Protein AF-A0A8D9AYS3-F1 (afdb_monomer_lite)

Foldseek 3Di:
DDDDDDDDDDDDDDDDDDDDDDDDDDDDDQDPDPLVPDDLVLQQAPVSLRAPPVVCVVCVVVVRGGDDSVLSVQCPPPCVLVPDDGDDDDDPPNCPVVSVVSSQRSCCPVVVDHDDDDDPDD

pLDDT: mean 74.96, std 26.6, range [25.19, 97.06]

Sequence (122 aa):
MEKHSTQSNTTQNVSCLNT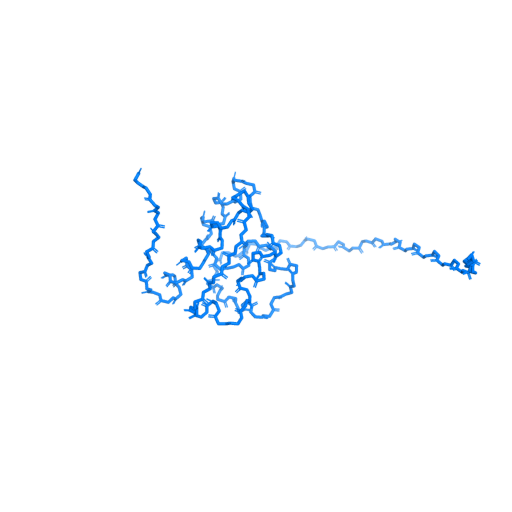QQKLKHSTQSNTTQNISCLNTQQKLSLESWGLPGPVVTAYADKGIHQMFPWQIECLTKEGVLEGKNLVYTAPTSAGKTMVAEILIMKTVLERKKKALFILPFV

Secondary structure (DSSP, 8-state):
----------------------------------GGG--TTGGGBGGGG---HHHHHHHHTTT--B--HHHHHHHHSTTTTTT--------GGG-HHHHHHHHHHHHHHTS--------S--

Organism: NCBI:txid428564

InterPro domains:
  IPR011545 DEAD/DEAH-box helicase domain [PF00270] (79-120)
  IPR027417 P-loop containing nucleoside triphosphate hydrolase [G3DSA:3.40.50.300] (51-122)
  IPR027417 P-loop containing nucleoside triphosphate hydrolase [SSF52540] (35-121)
  IPR050474 Helicase Hel308/SKI2-like [PTHR47961] (4-122)

Structure (mmCIF, N/CA/C/O backbone):
data_AF-A0A8D9AYS3-F1
#
_entry.id   AF-A0A8D9AYS3-F1
#
loop_
_atom_site.group_PDB
_atom_site.id
_atom_site.type_symbol
_atom_site.label_atom_id
_atom_site.label_alt_id
_atom_site.label_comp_id
_atom_site.label_asym_id
_atom_site.label_entity_id
_atom_site.label_seq_id
_atom_site.pdbx_PDB_ins_code
_atom_site.Cartn_x
_atom_site.Cartn_y
_atom_site.Cartn_z
_atom_site.occupancy
_atom_site.B_iso_or_equiv
_atom_site.auth_seq_id
_atom_site.auth_comp_id
_atom_site.auth_asym_id
_atom_site.auth_atom_id
_atom_site.pdbx_PDB_model_num
ATOM 1 N N . MET A 1 1 ? 39.441 31.433 -11.896 1.00 40.59 1 MET A N 1
ATOM 2 C CA . MET A 1 1 ? 40.435 30.340 -11.940 1.00 40.59 1 MET A CA 1
ATOM 3 C C . MET A 1 1 ? 41.017 30.241 -10.534 1.00 40.59 1 MET A C 1
ATOM 5 O O . MET A 1 1 ? 41.922 30.991 -10.220 1.00 40.59 1 MET A O 1
ATOM 9 N N . GLU A 1 2 ? 40.347 29.631 -9.546 1.00 27.52 2 GLU A N 1
ATOM 10 C CA . GLU A 1 2 ? 40.181 28.170 -9.337 1.00 27.52 2 GLU A CA 1
ATOM 11 C C . GLU A 1 2 ? 41.487 27.408 -9.628 1.00 27.52 2 GLU A C 1
ATOM 13 O O . GLU A 1 2 ? 41.982 27.517 -10.741 1.00 27.52 2 GLU A O 1
ATOM 18 N N . LYS A 1 3 ? 42.110 26.617 -8.743 1.00 33.16 3 LYS A N 1
ATOM 19 C CA . LYS A 1 3 ? 41.759 26.034 -7.433 1.00 33.16 3 LYS A CA 1
ATOM 20 C C . LYS A 1 3 ? 43.067 25.573 -6.755 1.00 33.16 3 LYS A C 1
ATOM 22 O O . LYS A 1 3 ? 43.939 25.038 -7.432 1.00 33.16 3 LYS A O 1
ATOM 27 N N . HIS A 1 4 ? 43.164 25.698 -5.430 1.00 35.81 4 HIS A N 1
ATOM 28 C CA . HIS A 1 4 ? 44.100 24.919 -4.609 1.00 35.81 4 HIS A CA 1
ATOM 29 C C . HIS A 1 4 ? 43.440 23.588 -4.230 1.00 35.81 4 HIS A C 1
ATOM 31 O O . HIS A 1 4 ? 42.301 23.580 -3.762 1.00 35.81 4 HIS A O 1
ATOM 37 N N . SER A 1 5 ? 44.131 22.461 -4.412 1.00 32.78 5 SER A N 1
ATOM 38 C CA . SER A 1 5 ? 43.705 21.157 -3.887 1.00 32.78 5 SER A CA 1
ATOM 39 C C . SER A 1 5 ? 44.908 20.230 -3.713 1.00 32.78 5 SER A C 1
ATOM 41 O O . SER A 1 5 ? 45.412 19.692 -4.691 1.00 32.78 5 SER A O 1
ATOM 43 N N . THR A 1 6 ? 45.313 20.005 -2.463 1.00 32.78 6 THR A N 1
ATOM 44 C CA . THR A 1 6 ? 46.029 18.795 -2.040 1.00 32.78 6 THR A CA 1
ATOM 45 C C . THR A 1 6 ? 45.561 18.453 -0.633 1.00 32.78 6 THR A C 1
ATOM 47 O O . THR A 1 6 ? 45.794 19.237 0.282 1.00 32.78 6 THR A O 1
ATOM 50 N N . GLN A 1 7 ? 44.924 17.293 -0.466 1.00 31.75 7 GLN A N 1
ATOM 51 C CA . GLN A 1 7 ? 45.290 16.304 0.553 1.00 31.75 7 GLN A CA 1
ATOM 52 C C . GLN A 1 7 ? 44.503 15.006 0.329 1.00 31.75 7 GLN A C 1
ATOM 54 O O . GLN A 1 7 ? 43.276 14.961 0.343 1.00 31.75 7 GLN A O 1
ATOM 59 N N . SER A 1 8 ? 45.280 13.962 0.072 1.00 32.94 8 SER A N 1
ATOM 60 C CA . SER A 1 8 ? 44.946 12.545 0.053 1.00 32.94 8 SER A CA 1
ATOM 61 C C . SER A 1 8 ? 44.620 12.032 1.453 1.00 32.94 8 SER A C 1
ATOM 63 O O . SER A 1 8 ? 45.331 12.395 2.383 1.00 32.94 8 SER A O 1
ATOM 65 N N . ASN A 1 9 ? 43.661 11.110 1.577 1.00 28.55 9 ASN A N 1
ATOM 66 C CA . ASN A 1 9 ? 43.748 10.007 2.537 1.00 28.55 9 ASN A CA 1
ATOM 67 C C . ASN A 1 9 ? 42.898 8.817 2.073 1.00 28.55 9 ASN A C 1
ATOM 69 O O . ASN A 1 9 ? 41.672 8.874 2.005 1.00 28.55 9 ASN A O 1
ATOM 73 N N . THR A 1 10 ? 43.616 7.746 1.746 1.00 29.48 10 THR A N 1
ATOM 74 C CA . THR A 1 10 ? 43.145 6.390 1.478 1.00 29.48 10 THR A CA 1
ATOM 75 C C . THR A 1 10 ? 43.157 5.628 2.796 1.00 29.48 10 THR A C 1
ATOM 77 O O . THR A 1 10 ? 44.219 5.513 3.399 1.00 29.48 10 THR A O 1
ATOM 80 N N . THR A 1 11 ? 42.034 5.030 3.191 1.00 30.97 11 THR A N 1
ATOM 81 C CA . THR A 1 11 ? 42.039 3.939 4.175 1.00 30.97 11 THR A CA 1
ATOM 82 C C . THR A 1 11 ? 41.094 2.846 3.701 1.00 30.97 11 THR A C 1
ATOM 84 O O . THR A 1 11 ? 39.878 2.933 3.851 1.00 30.97 11 THR A O 1
ATOM 87 N N . GLN A 1 12 ? 41.684 1.812 3.104 1.00 33.84 12 GLN A N 1
ATOM 88 C CA . GLN A 1 12 ? 41.090 0.485 3.030 1.00 33.84 12 GLN A CA 1
ATOM 89 C C . GLN A 1 12 ? 41.177 -0.144 4.420 1.00 33.84 12 GLN A C 1
ATOM 91 O O . GLN A 1 12 ? 42.227 -0.082 5.057 1.00 33.84 12 GLN A O 1
ATOM 96 N N . ASN A 1 13 ? 40.109 -0.793 4.873 1.00 30.11 13 ASN A N 1
ATOM 97 C CA . ASN A 1 13 ? 40.257 -1.835 5.876 1.00 30.11 13 ASN A CA 1
ATOM 98 C C . ASN A 1 13 ? 39.246 -2.947 5.607 1.00 30.11 13 ASN A C 1
ATOM 100 O O . ASN A 1 13 ? 38.037 -2.768 5.738 1.00 30.11 13 ASN A O 1
ATOM 104 N N . VAL A 1 14 ? 39.786 -4.081 5.177 1.00 39.84 14 VAL A N 1
ATOM 105 C CA . VAL A 1 14 ? 39.115 -5.370 5.068 1.00 39.84 14 VAL A CA 1
ATOM 106 C C . VAL A 1 14 ? 39.713 -6.229 6.173 1.00 39.84 14 VAL A C 1
ATOM 108 O O . VAL A 1 14 ? 40.926 -6.415 6.201 1.00 39.84 14 VAL A O 1
ATOM 111 N N . SER A 1 15 ? 38.891 -6.786 7.055 1.00 32.66 15 SER A N 1
ATOM 112 C CA . SER A 1 15 ? 39.215 -8.053 7.712 1.00 32.66 15 SER A CA 1
ATOM 113 C C . SER A 1 15 ? 37.950 -8.750 8.207 1.00 32.66 15 SER A C 1
ATOM 115 O O . SER A 1 15 ? 36.928 -8.131 8.499 1.00 32.66 15 SER A O 1
ATOM 117 N N . CYS A 1 16 ? 38.020 -10.074 8.151 1.00 26.89 16 CYS A N 1
ATOM 118 C CA . CYS A 1 16 ? 36.911 -11.000 8.006 1.00 26.89 16 CYS A CA 1
ATOM 119 C C . CYS A 1 16 ? 36.487 -11.669 9.325 1.00 26.89 16 CYS A C 1
ATOM 121 O O . CYS A 1 16 ? 37.215 -11.649 10.311 1.00 26.89 16 CYS A O 1
ATOM 123 N N . LEU A 1 17 ? 35.381 -12.416 9.204 1.00 31.81 17 LEU A N 1
ATOM 124 C CA . LEU A 1 17 ? 34.961 -13.588 9.988 1.00 31.81 17 LEU A CA 1
ATOM 125 C C . LEU A 1 17 ? 34.309 -13.322 11.350 1.00 31.81 17 LEU A C 1
ATOM 127 O O . LEU A 1 17 ? 34.962 -13.009 12.338 1.00 31.81 17 LEU A O 1
ATOM 131 N N . ASN A 1 18 ? 33.021 -13.670 11.429 1.00 30.77 18 ASN A N 1
ATOM 132 C CA . ASN A 1 18 ? 32.568 -14.449 12.571 1.00 30.77 18 ASN A CA 1
ATOM 133 C C . ASN A 1 18 ? 31.520 -15.494 12.160 1.00 30.77 18 ASN A C 1
ATOM 135 O O . ASN A 1 18 ? 30.405 -15.187 11.743 1.00 30.77 18 ASN A O 1
ATOM 139 N N . THR A 1 19 ? 31.940 -16.748 12.271 1.00 33.91 19 THR A N 1
ATOM 140 C CA . THR A 1 19 ? 31.148 -17.973 12.192 1.00 33.91 19 THR A CA 1
ATOM 141 C C . THR A 1 19 ? 30.330 -18.111 13.469 1.00 33.91 19 THR A C 1
ATOM 143 O O . THR A 1 19 ? 30.964 -18.243 14.503 1.00 33.91 19 THR A O 1
ATOM 146 N N . GLN A 1 20 ? 28.989 -18.157 13.406 1.00 37.38 20 GLN A N 1
ATOM 147 C CA . GLN A 1 20 ? 28.110 -18.994 14.256 1.00 37.38 20 GLN A CA 1
ATOM 148 C C . GLN A 1 20 ? 26.711 -19.107 13.614 1.00 37.38 20 GLN A C 1
ATOM 150 O O . GLN A 1 20 ? 25.839 -18.273 13.841 1.00 37.38 20 GLN A O 1
ATOM 155 N N . GLN A 1 21 ? 26.467 -20.159 12.827 1.00 35.28 21 GLN A N 1
ATOM 156 C CA . GLN A 1 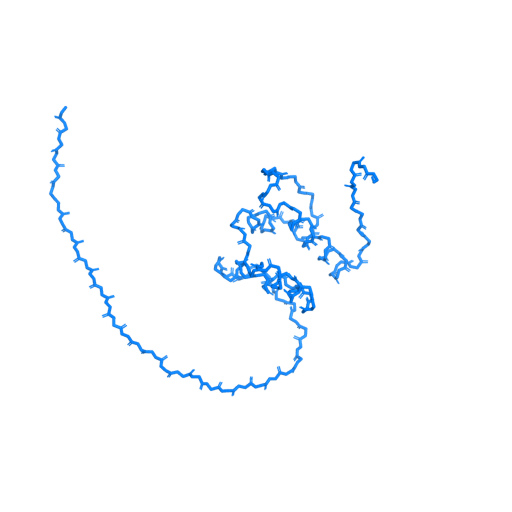21 ? 25.108 -20.633 12.546 1.00 35.28 21 GLN A CA 1
ATOM 157 C C . GLN A 1 21 ? 24.796 -21.767 13.528 1.00 35.28 21 GLN A C 1
ATOM 159 O O . GLN A 1 21 ? 25.348 -22.860 13.423 1.00 35.28 21 GLN A O 1
ATOM 164 N N . LYS A 1 22 ? 23.921 -21.498 14.504 1.00 28.14 22 LYS A N 1
ATOM 165 C CA . LYS A 1 22 ? 23.315 -22.509 15.377 1.00 28.14 22 LYS A CA 1
ATOM 166 C C . LYS A 1 22 ? 21.812 -22.538 15.113 1.00 28.14 22 LYS A C 1
ATOM 168 O O . LYS A 1 22 ? 21.130 -21.533 15.292 1.00 28.14 22 LYS A O 1
ATOM 173 N N . LEU A 1 23 ? 21.333 -23.705 14.684 1.00 37.09 23 LEU A N 1
ATOM 174 C CA . LEU A 1 23 ? 19.925 -24.052 14.501 1.00 37.09 23 LEU A CA 1
ATOM 175 C C . LEU A 1 23 ? 19.077 -23.682 15.723 1.00 37.09 23 LEU A C 1
ATOM 177 O O . LEU A 1 23 ? 19.419 -24.110 16.826 1.00 37.09 23 LEU A O 1
ATOM 181 N N . LYS A 1 24 ? 17.919 -23.045 15.498 1.00 25.19 24 LYS A N 1
ATOM 182 C CA . LYS A 1 24 ? 16.679 -23.324 16.241 1.00 25.19 24 LYS A CA 1
ATOM 183 C C . LYS A 1 24 ? 15.453 -23.132 15.343 1.00 25.19 24 LYS A C 1
ATOM 185 O O . LYS A 1 24 ? 15.122 -22.020 14.950 1.00 25.19 24 LYS A O 1
ATOM 190 N N . HIS A 1 25 ? 14.777 -24.246 15.069 1.00 33.06 25 HIS A N 1
ATOM 191 C CA . HIS A 1 25 ? 13.340 -24.281 14.823 1.00 33.06 25 HIS A CA 1
ATOM 192 C C . HIS A 1 25 ? 12.605 -23.710 16.043 1.00 33.06 25 HIS A C 1
ATOM 194 O O . HIS A 1 25 ? 12.871 -24.149 17.161 1.00 33.06 25 HIS A O 1
ATOM 200 N N . SER A 1 26 ? 11.634 -22.823 15.825 1.00 27.50 26 SER A N 1
ATOM 201 C CA . SER A 1 26 ? 10.464 -22.702 16.703 1.00 27.50 26 SER A CA 1
ATOM 202 C C . SER A 1 26 ? 9.336 -21.942 16.006 1.00 27.50 26 SER A C 1
ATOM 204 O O . SER A 1 26 ? 9.402 -20.737 15.778 1.00 27.50 26 SER A O 1
ATOM 206 N N . THR A 1 27 ? 8.307 -22.711 15.681 1.00 34.25 27 THR A N 1
ATOM 207 C CA . THR A 1 27 ? 6.926 -22.334 15.392 1.00 34.25 27 THR A CA 1
ATOM 208 C C . THR A 1 27 ? 6.328 -21.416 16.472 1.00 34.25 27 THR A C 1
ATOM 210 O O . THR A 1 27 ? 6.605 -21.611 17.650 1.00 34.25 27 THR A O 1
ATOM 213 N N . GLN A 1 28 ? 5.434 -20.515 16.028 1.00 36.75 28 GLN A N 1
ATOM 214 C CA . GLN A 1 28 ? 4.507 -19.640 16.777 1.00 36.75 28 GLN A CA 1
ATOM 215 C C . GLN A 1 28 ? 5.103 -18.463 17.568 1.00 36.75 28 GLN A C 1
ATOM 217 O O . GLN A 1 28 ? 5.748 -18.655 18.586 1.00 36.75 28 GLN A O 1
ATOM 222 N N . SER A 1 29 ? 4.719 -17.234 17.190 1.00 30.95 29 SER A N 1
ATOM 223 C CA . SER A 1 29 ? 3.816 -16.405 18.016 1.00 30.95 29 SER A CA 1
ATOM 224 C C . SER A 1 29 ? 3.665 -14.991 17.442 1.00 30.95 29 SER A C 1
ATOM 226 O O . SER A 1 29 ? 4.656 -14.335 17.128 1.00 30.95 29 SER A O 1
ATOM 228 N N . ASN A 1 30 ? 2.412 -14.543 17.336 1.00 40.44 30 ASN A N 1
ATOM 229 C CA . ASN A 1 30 ? 1.954 -13.173 17.084 1.00 40.44 30 ASN A CA 1
ATOM 230 C C . ASN A 1 30 ? 2.990 -12.099 17.444 1.00 40.44 30 ASN A C 1
ATOM 232 O O . ASN A 1 30 ? 3.216 -11.829 18.622 1.00 40.44 30 ASN A O 1
ATOM 236 N N . THR A 1 31 ? 3.596 -11.462 16.444 1.00 40.88 31 THR A N 1
ATOM 237 C CA . THR A 1 31 ? 4.504 -10.342 16.693 1.00 40.88 31 THR A CA 1
ATOM 238 C C . THR A 1 31 ? 3.838 -9.047 16.263 1.00 40.88 31 THR A C 1
ATOM 240 O O . THR A 1 31 ? 3.963 -8.602 15.126 1.00 40.88 31 THR A O 1
ATOM 243 N N . THR A 1 32 ? 3.129 -8.421 17.201 1.00 48.38 32 THR A N 1
ATOM 244 C CA . THR A 1 32 ? 2.856 -6.982 17.150 1.00 48.38 32 THR A CA 1
ATOM 245 C C . THR A 1 32 ? 4.196 -6.272 17.366 1.00 48.38 32 THR A C 1
ATOM 247 O O . THR A 1 32 ? 4.539 -5.880 18.478 1.00 48.38 32 THR A O 1
ATOM 250 N N . GLN A 1 33 ? 5.020 -6.209 16.317 1.00 54.12 33 GLN A N 1
ATOM 251 C CA . GLN A 1 33 ? 6.266 -5.445 16.314 1.00 54.12 33 GLN A CA 1
ATOM 252 C C . GLN A 1 33 ? 5.896 -3.959 16.301 1.00 54.12 33 GLN A C 1
ATOM 254 O O . GLN A 1 33 ? 5.198 -3.491 15.402 1.00 54.12 33 GLN A O 1
ATOM 259 N N . ASN A 1 34 ? 6.351 -3.206 17.299 1.00 54.16 34 ASN A N 1
ATOM 260 C CA . ASN A 1 34 ? 6.190 -1.759 17.325 1.00 54.16 34 ASN A CA 1
ATOM 261 C C . ASN A 1 34 ? 7.116 -1.144 16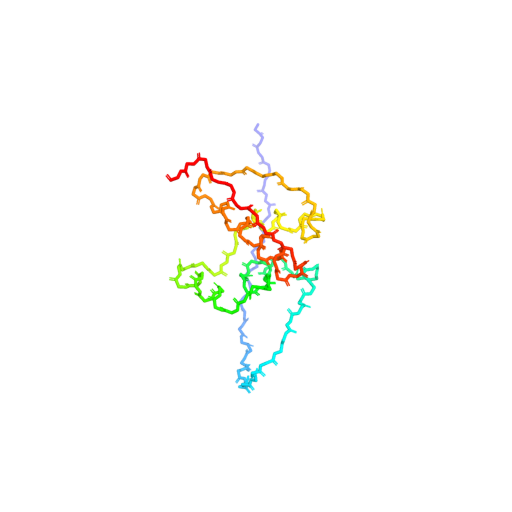.256 1.00 54.16 34 ASN A C 1
ATOM 263 O O . ASN A 1 34 ? 8.308 -0.965 16.485 1.00 54.16 34 ASN A O 1
ATOM 267 N N . ILE A 1 35 ? 6.577 -0.848 15.067 1.00 62.88 35 ILE A N 1
ATOM 268 C CA . ILE A 1 35 ? 7.329 -0.382 13.879 1.00 62.88 35 ILE A CA 1
ATOM 269 C C . ILE A 1 35 ? 8.131 0.907 14.163 1.00 62.88 35 ILE A C 1
ATOM 271 O O . ILE A 1 35 ? 9.092 1.223 13.453 1.00 62.88 35 ILE A O 1
ATOM 275 N N . SER A 1 36 ? 7.777 1.644 15.223 1.00 59.75 36 SER A N 1
ATOM 276 C CA . SER A 1 36 ? 8.445 2.883 15.629 1.00 59.75 36 SER A CA 1
ATOM 277 C C . SER A 1 36 ? 9.936 2.712 15.966 1.00 59.75 36 SER A C 1
ATOM 279 O O . SER A 1 36 ? 10.693 3.650 15.729 1.00 59.75 36 SER A O 1
ATOM 281 N N . CYS A 1 37 ? 10.391 1.533 16.416 1.00 48.69 37 CYS A N 1
ATOM 282 C CA . CYS A 1 37 ? 11.782 1.312 16.846 1.00 48.69 37 CYS A CA 1
ATOM 283 C C . CYS A 1 37 ? 12.704 0.639 15.809 1.00 48.69 37 CYS A C 1
ATOM 285 O O . CYS A 1 37 ? 13.893 0.464 16.076 1.00 48.69 37 CYS A O 1
ATOM 287 N N . LEU A 1 38 ? 12.195 0.266 14.630 1.00 61.38 38 LEU A N 1
ATOM 288 C CA . LEU A 1 38 ? 12.995 -0.416 13.606 1.00 61.38 38 LEU A CA 1
ATOM 289 C C . LEU A 1 38 ? 13.994 0.538 12.933 1.00 61.38 38 LEU A C 1
ATOM 291 O O . LEU A 1 38 ? 13.644 1.670 12.579 1.00 61.38 38 LEU A O 1
ATOM 295 N N . ASN A 1 39 ? 15.221 0.061 12.695 1.00 66.88 39 ASN A N 1
ATOM 296 C CA . ASN A 1 39 ? 16.214 0.813 11.927 1.00 66.88 39 ASN A CA 1
ATOM 297 C C . ASN A 1 39 ? 15.781 0.936 10.448 1.00 66.88 39 ASN A C 1
ATOM 299 O O . ASN A 1 39 ? 14.982 0.139 9.947 1.00 66.88 39 ASN A O 1
ATOM 303 N N . THR A 1 40 ? 16.292 1.940 9.726 1.00 64.44 40 THR A N 1
ATOM 304 C CA . THR A 1 40 ? 15.879 2.222 8.335 1.00 64.44 40 THR A CA 1
ATOM 305 C C . THR A 1 40 ? 16.065 1.016 7.409 1.00 64.44 40 THR A C 1
ATOM 307 O O . THR A 1 40 ? 15.279 0.831 6.487 1.00 64.44 40 THR A O 1
ATOM 310 N N . GLN A 1 41 ? 17.061 0.165 7.684 1.00 64.25 41 GLN A N 1
ATOM 311 C CA . GLN A 1 41 ? 17.356 -1.036 6.899 1.00 64.25 41 GLN A CA 1
ATOM 312 C C . GLN A 1 41 ? 16.344 -2.168 7.148 1.00 64.25 41 GLN A C 1
ATOM 314 O O . GLN A 1 41 ? 15.965 -2.877 6.224 1.00 64.25 41 GLN A O 1
ATOM 319 N N . GLN A 1 42 ? 15.843 -2.315 8.374 1.00 69.19 42 GLN A N 1
ATOM 320 C CA . GLN A 1 42 ? 14.825 -3.305 8.729 1.00 69.19 42 GLN A CA 1
ATOM 321 C C . GLN A 1 42 ? 13.468 -2.957 8.121 1.00 69.19 42 GLN A C 1
ATOM 323 O O . GLN A 1 42 ? 12.768 -3.856 7.664 1.00 69.19 42 GLN A O 1
ATOM 328 N N . LYS A 1 43 ? 13.135 -1.661 8.040 1.00 74.00 43 LYS A N 1
ATOM 329 C CA . LYS A 1 43 ? 11.902 -1.177 7.394 1.00 74.00 43 LYS A CA 1
ATOM 330 C C . LYS A 1 43 ? 11.878 -1.408 5.879 1.00 74.00 43 LYS A C 1
ATOM 332 O O . LYS A 1 43 ? 10.800 -1.364 5.288 1.00 74.00 43 LYS A O 1
ATOM 337 N N . LEU A 1 44 ? 13.036 -1.666 5.254 1.00 82.19 44 LEU A N 1
ATOM 338 C CA . LEU A 1 44 ? 13.107 -2.069 3.845 1.00 82.19 44 LEU A CA 1
ATOM 339 C C . LEU A 1 44 ? 12.531 -3.462 3.641 1.00 82.19 44 LEU A C 1
ATOM 341 O O . LEU A 1 44 ? 11.878 -3.677 2.629 1.00 82.19 44 LEU A O 1
ATOM 345 N N . SER A 1 45 ? 12.725 -4.389 4.580 1.00 89.75 45 SER A N 1
ATOM 346 C CA . SER A 1 45 ? 12.168 -5.735 4.447 1.00 89.75 45 SER A CA 1
ATOM 347 C C . SER A 1 45 ? 10.647 -5.708 4.573 1.00 89.75 45 SER A C 1
ATOM 349 O O . SER A 1 45 ? 10.103 -5.166 5.541 1.00 89.75 45 SER A O 1
ATOM 351 N N . LEU A 1 46 ? 9.958 -6.342 3.622 1.00 88.75 46 LEU A N 1
ATOM 352 C CA . LEU A 1 46 ? 8.498 -6.441 3.621 1.00 88.75 46 LEU A CA 1
ATOM 353 C C . LEU A 1 46 ? 7.959 -7.193 4.854 1.00 88.75 46 LEU A C 1
ATOM 355 O O . LEU A 1 46 ? 6.900 -6.850 5.379 1.00 88.75 46 LEU A O 1
ATOM 359 N N . GLU A 1 47 ? 8.719 -8.162 5.367 1.00 87.62 47 GLU A N 1
ATOM 360 C CA . GLU A 1 47 ? 8.385 -8.950 6.564 1.00 87.62 47 GLU A CA 1
ATOM 361 C C . GLU A 1 47 ? 8.197 -8.086 7.818 1.00 87.62 47 GLU A C 1
ATOM 363 O O . GLU A 1 47 ? 7.420 -8.427 8.710 1.00 87.62 47 GLU A O 1
ATOM 368 N N . SER A 1 48 ? 8.868 -6.932 7.878 1.00 88.31 48 SER A N 1
ATOM 369 C CA . SER A 1 48 ? 8.833 -6.044 9.043 1.00 88.31 48 SER A CA 1
ATOM 370 C C . SER A 1 48 ? 7.496 -5.315 9.236 1.00 88.31 48 SER A C 1
ATOM 372 O O . SER A 1 48 ? 7.253 -4.730 10.292 1.00 88.31 48 SER A O 1
ATOM 374 N N . TRP A 1 49 ? 6.603 -5.364 8.242 1.00 88.56 49 TRP A N 1
ATOM 375 C CA . TRP A 1 49 ? 5.366 -4.581 8.221 1.00 88.56 49 TRP A CA 1
ATOM 376 C C . TRP A 1 49 ? 4.157 -5.270 8.861 1.00 88.56 49 TRP A C 1
ATOM 378 O O . TRP A 1 49 ? 3.066 -4.694 8.840 1.00 88.56 49 TRP A O 1
ATOM 388 N N . GLY A 1 50 ? 4.337 -6.450 9.463 1.00 86.12 50 GLY A N 1
ATOM 389 C CA . GLY A 1 50 ? 3.277 -7.166 10.185 1.00 86.12 50 GLY A CA 1
ATOM 390 C C . GLY A 1 50 ? 2.221 -7.786 9.267 1.00 86.12 50 GLY A C 1
ATOM 391 O O . GLY A 1 50 ? 1.064 -7.938 9.658 1.00 86.12 50 GLY A O 1
ATOM 392 N N . LEU A 1 51 ? 2.599 -8.108 8.028 1.00 90.88 51 LEU A N 1
ATOM 393 C CA . LEU A 1 51 ? 1.710 -8.754 7.067 1.00 90.88 51 LEU A CA 1
ATOM 394 C C . LEU A 1 51 ? 1.556 -10.253 7.388 1.00 90.88 51 LEU A C 1
ATOM 396 O O . LEU A 1 51 ? 2.499 -10.872 7.887 1.00 90.88 51 LEU A O 1
ATOM 400 N N . PRO A 1 52 ? 0.402 -10.874 7.081 1.00 92.69 52 PRO A N 1
ATOM 401 C CA . PRO A 1 5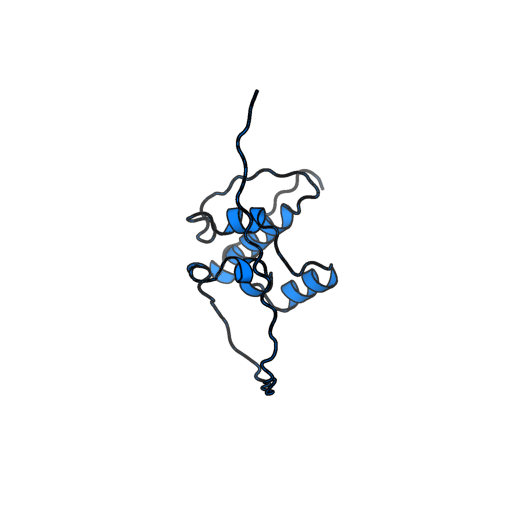2 ? 0.242 -12.318 7.220 1.00 92.69 52 PRO A CA 1
ATOM 402 C C . PRO A 1 52 ? 1.275 -13.073 6.378 1.00 92.69 52 PRO A C 1
ATOM 404 O O . PRO A 1 52 ? 1.521 -12.705 5.231 1.00 92.69 52 PRO A O 1
ATOM 407 N N . GLY A 1 53 ? 1.817 -14.173 6.909 1.00 92.88 53 GLY A N 1
ATOM 408 C CA . GLY A 1 53 ? 2.823 -14.995 6.219 1.00 92.88 53 GLY A CA 1
ATOM 409 C C . GLY A 1 53 ? 2.484 -15.323 4.755 1.00 92.88 53 GLY A C 1
ATOM 410 O O . GLY A 1 53 ? 3.316 -15.059 3.893 1.00 92.88 53 GLY A O 1
ATOM 411 N N . PRO A 1 54 ? 1.254 -15.779 4.430 1.00 94.69 54 PRO A N 1
ATOM 412 C CA . PRO A 1 54 ? 0.869 -16.057 3.044 1.00 94.69 54 PRO A CA 1
ATOM 413 C C . PRO A 1 54 ? 0.957 -14.842 2.112 1.00 94.69 54 PRO A C 1
ATOM 415 O O . PRO A 1 54 ? 1.261 -14.991 0.933 1.00 94.69 54 PRO A O 1
ATOM 418 N N . VAL A 1 55 ? 0.706 -13.636 2.630 1.00 93.81 55 VAL A N 1
ATOM 419 C CA . VAL A 1 55 ? 0.806 -12.396 1.853 1.00 93.81 55 VAL A CA 1
ATOM 420 C C . VAL A 1 55 ? 2.267 -12.083 1.555 1.00 93.81 55 VAL A C 1
ATOM 422 O O . VAL A 1 55 ? 2.601 -11.775 0.415 1.00 93.81 55 VAL A O 1
ATOM 425 N N . VAL A 1 56 ? 3.143 -12.203 2.557 1.00 94.25 56 VAL A N 1
ATOM 426 C CA . VAL A 1 56 ? 4.588 -12.013 2.375 1.00 94.25 56 VAL A CA 1
ATOM 427 C C . VAL A 1 56 ? 5.128 -12.992 1.335 1.00 94.25 56 VAL A C 1
ATOM 429 O O . VAL A 1 56 ? 5.819 -12.568 0.413 1.00 94.25 56 VAL A O 1
ATOM 432 N N . THR A 1 57 ? 4.761 -14.274 1.428 1.00 95.56 57 THR A N 1
ATOM 433 C CA . THR A 1 57 ? 5.145 -15.288 0.435 1.00 95.56 57 THR A CA 1
ATOM 434 C C . THR A 1 57 ? 4.642 -14.922 -0.961 1.00 95.56 57 THR A C 1
ATOM 436 O O . THR A 1 57 ? 5.424 -14.926 -1.901 1.00 95.56 57 THR A O 1
ATOM 439 N N . ALA A 1 58 ? 3.385 -14.490 -1.103 1.00 95.62 58 ALA A N 1
ATOM 440 C CA . ALA A 1 58 ? 2.836 -14.098 -2.401 1.00 95.62 58 ALA A CA 1
ATOM 441 C C . ALA A 1 58 ? 3.540 -12.879 -3.035 1.00 95.62 58 ALA A C 1
ATOM 443 O O . ALA A 1 58 ? 3.607 -12.777 -4.261 1.00 95.62 58 ALA A O 1
ATOM 444 N N . TYR A 1 59 ? 4.051 -11.938 -2.233 1.00 94.88 59 TYR A N 1
ATOM 445 C CA . TYR A 1 59 ? 4.901 -10.853 -2.738 1.00 94.88 59 TYR A CA 1
ATOM 446 C C . TYR A 1 59 ? 6.305 -11.350 -3.093 1.00 94.88 59 TYR A C 1
ATOM 448 O O . TYR A 1 59 ? 6.831 -10.970 -4.140 1.00 94.88 59 TYR A O 1
ATOM 456 N N . ALA A 1 60 ? 6.885 -12.229 -2.276 1.00 94.31 60 ALA A N 1
ATOM 457 C CA . ALA A 1 60 ? 8.186 -12.836 -2.538 1.00 94.31 60 ALA A CA 1
ATOM 458 C C . ALA A 1 60 ? 8.188 -13.652 -3.843 1.00 94.31 60 ALA A C 1
ATOM 460 O O . ALA A 1 60 ? 9.110 -13.509 -4.641 1.00 94.31 60 ALA A O 1
ATOM 461 N N . ASP A 1 61 ? 7.121 -14.405 -4.127 1.00 96.31 61 ASP A N 1
ATOM 462 C CA . ASP A 1 61 ? 6.943 -15.152 -5.383 1.00 96.31 61 ASP A CA 1
ATOM 463 C C . ASP A 1 61 ? 6.886 -14.227 -6.613 1.00 96.31 61 ASP A C 1
ATOM 465 O O . ASP A 1 61 ? 7.220 -14.623 -7.728 1.00 96.31 61 ASP A O 1
ATOM 469 N N . LYS A 1 62 ? 6.502 -12.960 -6.409 1.00 93.69 62 LYS A N 1
ATOM 470 C CA . LYS A 1 62 ? 6.531 -11.896 -7.425 1.00 93.69 62 LYS A CA 1
ATOM 471 C C . LYS A 1 62 ? 7.866 -11.138 -7.465 1.00 93.69 62 LYS A C 1
ATOM 473 O O . LYS A 1 62 ? 7.971 -10.135 -8.168 1.00 93.69 62 LYS A O 1
ATOM 478 N N . GLY A 1 63 ? 8.871 -11.579 -6.707 1.00 94.00 63 GLY A N 1
ATOM 479 C CA . GLY A 1 63 ? 10.189 -10.947 -6.595 1.00 94.00 63 GLY A CA 1
ATOM 480 C C . GLY A 1 63 ? 10.224 -9.704 -5.702 1.00 94.00 63 GLY A C 1
ATOM 481 O O . GLY A 1 63 ? 11.192 -8.944 -5.737 1.00 94.00 63 GLY A O 1
ATOM 482 N N . ILE A 1 64 ? 9.179 -9.461 -4.907 1.00 93.56 64 ILE A N 1
ATOM 483 C CA . ILE A 1 64 ? 9.069 -8.286 -4.038 1.00 93.56 64 ILE A CA 1
ATOM 484 C C . ILE A 1 64 ? 9.461 -8.691 -2.616 1.00 93.56 64 ILE A C 1
ATOM 486 O O . ILE A 1 64 ? 8.645 -9.175 -1.836 1.00 93.56 64 ILE A O 1
ATOM 490 N N . HIS A 1 65 ? 10.729 -8.464 -2.277 1.00 91.50 65 HIS A N 1
ATOM 491 C CA . HIS A 1 65 ? 11.265 -8.710 -0.931 1.00 91.50 65 HIS A CA 1
ATOM 492 C C . HIS A 1 65 ? 11.432 -7.428 -0.114 1.00 91.50 65 HIS A C 1
ATOM 494 O O . HIS A 1 65 ? 11.408 -7.459 1.118 1.00 91.50 65 HIS A O 1
ATOM 500 N N . GLN A 1 66 ? 11.622 -6.298 -0.800 1.00 93.31 66 GLN A N 1
ATOM 501 C CA . GLN A 1 66 ? 11.921 -5.018 -0.175 1.00 93.31 66 GLN A CA 1
ATOM 502 C C . GLN A 1 66 ? 11.045 -3.893 -0.714 1.00 93.31 66 GLN A C 1
ATOM 504 O O . GLN A 1 66 ? 10.638 -3.893 -1.875 1.00 93.31 66 GLN A O 1
ATOM 509 N N . MET A 1 67 ? 10.786 -2.919 0.152 1.00 93.50 67 MET A N 1
ATOM 510 C CA . MET A 1 67 ? 10.077 -1.690 -0.166 1.00 93.50 67 MET A CA 1
ATOM 511 C C . MET A 1 67 ? 11.036 -0.615 -0.668 1.00 93.50 67 MET A C 1
ATOM 513 O O . MET A 1 67 ? 12.178 -0.513 -0.222 1.00 93.50 67 MET A O 1
ATOM 517 N N . PHE A 1 68 ? 10.547 0.253 -1.547 1.00 93.44 68 PHE A N 1
ATOM 518 C CA . PHE A 1 68 ? 11.276 1.455 -1.918 1.00 93.44 68 PHE A CA 1
ATOM 519 C C . PHE A 1 68 ? 11.332 2.445 -0.746 1.00 93.44 68 PHE A C 1
ATOM 521 O O . PHE A 1 68 ? 10.351 2.578 -0.007 1.00 93.44 68 PHE A O 1
ATOM 528 N N . PRO A 1 69 ? 12.421 3.226 -0.616 1.00 92.94 69 PRO A N 1
ATOM 529 C CA . PRO A 1 69 ? 12.560 4.211 0.458 1.00 92.94 69 PRO A CA 1
ATOM 530 C C . PRO A 1 69 ? 11.377 5.182 0.563 1.00 92.94 69 PRO A C 1
ATOM 532 O O . PRO A 1 69 ? 10.893 5.454 1.658 1.00 92.94 69 PRO A O 1
ATOM 535 N N . TRP A 1 70 ? 10.846 5.640 -0.574 1.00 94.50 70 TRP A N 1
ATOM 536 C CA . TRP A 1 70 ? 9.714 6.571 -0.604 1.00 94.50 70 TRP A CA 1
ATOM 537 C C . TRP A 1 70 ? 8.413 5.940 -0.069 1.00 94.50 70 TRP A C 1
ATOM 539 O O . TRP A 1 70 ? 7.589 6.624 0.539 1.00 94.50 70 TRP A O 1
ATOM 549 N N . GLN A 1 71 ? 8.223 4.628 -0.258 1.00 95.69 71 GLN A N 1
ATOM 550 C CA . GLN A 1 71 ? 7.059 3.911 0.269 1.00 95.69 71 GLN A CA 1
ATOM 551 C C . GLN A 1 71 ? 7.135 3.843 1.796 1.00 95.69 71 GLN A C 1
ATOM 553 O O . GLN A 1 71 ? 6.134 4.056 2.478 1.00 95.69 71 GLN A O 1
ATOM 558 N N . ILE A 1 72 ? 8.333 3.600 2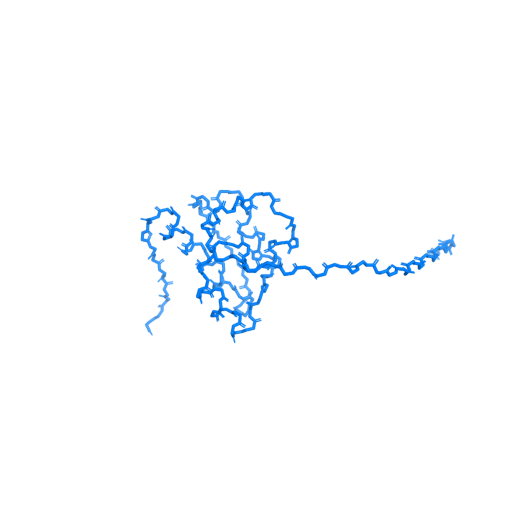.334 1.00 94.06 72 ILE A N 1
ATOM 559 C CA . ILE A 1 72 ? 8.595 3.593 3.778 1.00 94.06 72 ILE A CA 1
ATOM 560 C C . ILE A 1 72 ? 8.371 4.981 4.356 1.00 94.06 72 ILE A C 1
ATOM 562 O O . ILE A 1 72 ? 7.728 5.103 5.394 1.00 94.06 72 ILE A O 1
ATOM 566 N N . GLU A 1 73 ? 8.858 6.026 3.689 1.00 93.06 73 GLU A N 1
ATOM 567 C CA . GLU A 1 73 ? 8.617 7.406 4.106 1.00 93.06 73 GLU A CA 1
ATOM 568 C C . GLU A 1 73 ? 7.112 7.672 4.229 1.00 93.06 73 GLU A C 1
ATOM 570 O O . GLU A 1 73 ? 6.653 8.127 5.271 1.00 93.06 73 GLU A O 1
ATOM 575 N N . CYS A 1 74 ? 6.321 7.293 3.219 1.00 94.75 74 CYS A N 1
ATOM 576 C CA . CYS A 1 74 ? 4.866 7.450 3.251 1.00 94.75 74 CYS A CA 1
ATOM 577 C C . CYS A 1 74 ? 4.219 6.729 4.440 1.00 94.75 74 CYS A C 1
ATOM 579 O O . CYS A 1 74 ? 3.356 7.299 5.102 1.00 94.75 74 CYS A O 1
ATOM 581 N N . LEU A 1 75 ? 4.636 5.492 4.717 1.00 94.06 75 LEU A N 1
ATOM 582 C CA . LEU A 1 75 ? 4.078 4.677 5.796 1.00 94.06 75 LEU A CA 1
ATOM 583 C C . LEU A 1 75 ? 4.554 5.101 7.191 1.00 94.06 75 LEU A C 1
ATOM 585 O O . LEU A 1 75 ? 3.859 4.856 8.167 1.00 94.06 75 LEU A O 1
ATOM 589 N N . THR A 1 76 ? 5.735 5.707 7.301 1.00 92.88 76 THR A N 1
ATOM 590 C CA . THR A 1 76 ? 6.313 6.149 8.581 1.00 92.88 76 THR A CA 1
ATOM 591 C C . THR A 1 76 ? 5.949 7.586 8.945 1.00 92.88 76 THR A C 1
ATOM 593 O O . THR A 1 76 ? 6.303 8.035 10.036 1.00 92.88 76 THR A O 1
ATOM 596 N N . LYS A 1 77 ? 5.223 8.304 8.077 1.00 94.12 77 LYS A N 1
ATOM 597 C CA . LYS A 1 77 ? 4.671 9.622 8.406 1.00 94.12 77 LYS A CA 1
ATOM 598 C C . LYS A 1 77 ? 3.739 9.539 9.612 1.00 94.12 77 LYS A C 1
ATOM 600 O O . LYS A 1 77 ? 2.968 8.595 9.780 1.00 94.12 77 LYS A O 1
ATOM 605 N N . GLU A 1 78 ? 3.806 10.573 10.440 1.00 93.31 78 GLU A N 1
ATOM 606 C CA . GLU A 1 78 ? 3.103 10.631 11.716 1.00 93.31 78 GLU A CA 1
ATOM 607 C C . GLU A 1 78 ? 1.585 10.463 11.549 1.00 93.31 78 GLU A C 1
ATOM 609 O O . GLU A 1 78 ? 0.921 11.234 10.849 1.00 93.31 78 GLU A O 1
ATOM 614 N N . GLY A 1 79 ? 1.012 9.480 12.241 1.00 92.31 79 GLY A N 1
ATOM 615 C CA . GLY A 1 79 ? -0.425 9.244 12.239 1.00 92.31 79 GLY A CA 1
ATOM 616 C C . GLY A 1 79 ? -0.931 8.402 11.068 1.00 92.31 79 GLY A C 1
ATOM 617 O O . GLY A 1 79 ? -2.109 8.051 11.058 1.00 92.31 79 GLY A O 1
ATOM 618 N N . VAL A 1 80 ? -0.100 8.092 10.067 1.00 95.44 80 VAL A N 1
ATOM 619 C CA . VAL A 1 80 ? -0.544 7.346 8.880 1.00 95.44 80 VAL A CA 1
ATOM 620 C C . VAL A 1 80 ? -0.952 5.919 9.246 1.00 95.44 80 VAL A C 1
ATOM 622 O O . VAL A 1 80 ? -2.027 5.473 8.844 1.00 95.44 80 VAL A O 1
ATOM 625 N N . LEU A 1 81 ? -0.148 5.212 10.046 1.00 92.50 81 LEU A N 1
ATOM 626 C CA . LEU A 1 81 ? -0.471 3.845 10.481 1.00 92.50 81 LEU A CA 1
ATOM 627 C C . LEU A 1 81 ? -1.640 3.822 11.477 1.00 92.50 81 LEU A C 1
ATOM 629 O O . LEU A 1 81 ? -2.405 2.862 11.523 1.00 92.50 81 LEU A O 1
ATOM 633 N N . GLU A 1 82 ? -1.843 4.916 12.207 1.00 92.00 82 GLU A N 1
ATOM 634 C CA . GLU A 1 82 ? -2.978 5.146 13.102 1.00 92.00 82 GLU A CA 1
ATOM 635 C C . GLU A 1 82 ? -4.273 5.477 12.327 1.00 92.00 82 GLU A C 1
ATOM 637 O O . GLU A 1 82 ? -5.382 5.466 12.880 1.00 92.00 82 GLU A O 1
ATOM 642 N N . GLY A 1 83 ? -4.149 5.718 11.018 1.00 92.56 83 GLY A N 1
ATOM 643 C CA . GLY A 1 83 ? -5.249 5.937 10.090 1.00 92.56 83 GLY A CA 1
ATOM 644 C C . GLY A 1 83 ? -5.633 7.395 9.871 1.00 92.56 83 GLY A C 1
ATOM 645 O O . GLY A 1 83 ? -6.798 7.653 9.561 1.00 92.56 83 GLY A O 1
ATOM 646 N N . LYS A 1 84 ? -4.697 8.338 10.042 1.00 96.00 84 LYS A N 1
ATOM 647 C CA . LYS A 1 84 ? -4.819 9.689 9.476 1.00 96.00 84 LYS A CA 1
ATOM 648 C C . LYS A 1 84 ? -4.833 9.609 7.945 1.00 96.00 84 LYS A C 1
ATOM 650 O O . LYS A 1 84 ? -4.335 8.661 7.338 1.00 96.00 84 LYS A O 1
ATOM 655 N N . ASN A 1 85 ? -5.395 10.638 7.320 1.00 96.69 85 ASN A N 1
ATOM 656 C CA . ASN A 1 85 ? -5.459 10.730 5.867 1.00 96.69 85 ASN A CA 1
ATOM 657 C C . ASN A 1 85 ? -4.061 10.942 5.275 1.00 96.69 85 ASN A C 1
ATOM 659 O O . ASN A 1 85 ? -3.286 11.758 5.773 1.00 96.69 85 ASN A O 1
ATOM 663 N N . LEU A 1 86 ? -3.772 10.244 4.179 1.00 96.88 86 LEU A N 1
ATOM 664 C CA . LEU A 1 86 ? -2.527 10.361 3.430 1.00 96.88 86 LEU A CA 1
ATOM 665 C C . LEU A 1 86 ? -2.846 10.607 1.953 1.00 96.88 86 LEU A C 1
ATOM 667 O O . LEU A 1 86 ? -3.599 9.851 1.343 1.00 96.88 86 LEU A O 1
ATOM 671 N N . VAL A 1 87 ? -2.220 11.631 1.373 1.00 96.69 87 VAL A N 1
ATOM 672 C CA . VAL A 1 87 ? -2.223 11.899 -0.070 1.00 96.69 87 VAL A CA 1
ATOM 673 C C . VAL A 1 87 ? -0.780 11.829 -0.556 1.00 96.69 87 VAL A C 1
ATOM 675 O O . VAL A 1 87 ? 0.101 12.460 0.026 1.00 96.69 87 VAL A O 1
ATOM 678 N N . TYR A 1 88 ? -0.526 11.043 -1.600 1.00 95.88 88 TYR A N 1
ATOM 679 C CA . TYR A 1 88 ? 0.806 10.854 -2.170 1.00 95.88 88 TYR A CA 1
ATOM 680 C C . TYR A 1 88 ? 0.736 10.742 -3.694 1.00 95.88 88 TYR A C 1
ATOM 682 O O . TYR A 1 88 ? -0.292 10.361 -4.257 1.00 95.88 88 TYR A O 1
ATOM 690 N N . THR A 1 89 ? 1.838 11.077 -4.363 1.00 96.00 89 THR A N 1
ATOM 691 C CA . THR A 1 89 ? 1.961 11.055 -5.824 1.00 96.00 89 THR A C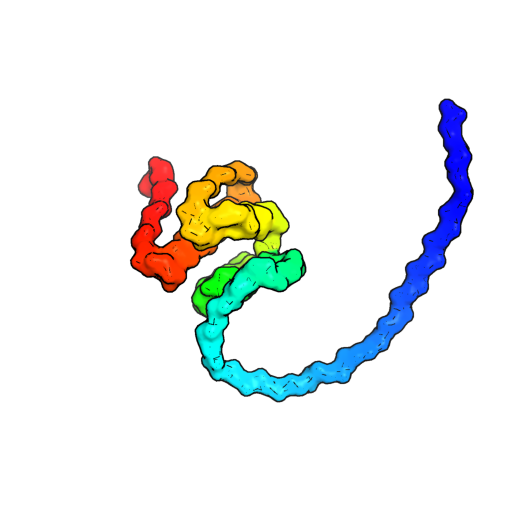A 1
ATOM 692 C C . THR A 1 89 ? 3.235 10.320 -6.232 1.00 96.00 89 THR A C 1
ATOM 694 O O . THR A 1 89 ? 4.265 10.413 -5.571 1.00 96.00 89 THR A O 1
ATOM 697 N N . ALA A 1 90 ? 3.152 9.532 -7.305 1.00 95.44 90 ALA A N 1
ATOM 698 C CA . ALA A 1 90 ? 4.289 8.811 -7.881 1.00 95.44 90 ALA A CA 1
ATOM 699 C C . ALA A 1 90 ? 3.953 8.287 -9.302 1.00 95.44 90 ALA A C 1
ATOM 701 O O . ALA A 1 90 ? 2.780 8.033 -9.599 1.00 95.44 90 ALA A O 1
ATOM 702 N N . PRO A 1 91 ? 4.943 8.053 -10.184 1.00 95.31 91 PRO A N 1
ATOM 703 C CA . PRO A 1 91 ? 4.723 7.489 -11.527 1.00 95.31 91 PRO A CA 1
ATOM 704 C C . PRO A 1 91 ? 4.079 6.099 -11.486 1.00 95.31 91 PRO A C 1
ATOM 706 O O . PRO A 1 91 ? 4.320 5.360 -10.534 1.00 95.31 91 PRO A O 1
ATOM 709 N N . THR A 1 92 ? 3.267 5.708 -12.480 1.00 92.56 92 THR A N 1
ATOM 710 C CA . THR A 1 92 ? 2.457 4.461 -12.487 1.00 92.56 92 THR A CA 1
ATOM 711 C C . THR A 1 92 ? 3.233 3.222 -12.035 1.00 92.56 92 THR A C 1
ATOM 713 O O . THR A 1 92 ? 2.816 2.567 -11.080 1.00 92.56 92 THR A O 1
ATOM 716 N N . SER A 1 93 ? 4.402 2.983 -12.621 1.00 92.06 93 SER A N 1
ATOM 717 C CA . SER A 1 93 ? 5.277 1.835 -12.362 1.00 92.06 93 SER A CA 1
ATOM 718 C C . SER A 1 93 ? 6.049 1.884 -11.038 1.00 92.06 93 SER A C 1
ATOM 720 O O . SER A 1 93 ? 6.701 0.909 -10.686 1.00 92.06 93 SER A O 1
ATOM 722 N N . ALA A 1 94 ? 5.965 2.969 -10.264 1.00 92.19 94 ALA A N 1
ATOM 723 C CA . ALA A 1 94 ? 6.729 3.120 -9.023 1.00 92.19 94 ALA A CA 1
ATOM 724 C C . ALA A 1 94 ? 6.219 2.253 -7.852 1.00 92.19 94 ALA A C 1
ATOM 726 O O . ALA A 1 94 ? 6.792 2.307 -6.769 1.00 92.19 94 ALA A O 1
ATOM 727 N N . GLY A 1 95 ? 5.134 1.487 -8.025 1.00 92.12 95 GLY A N 1
ATOM 728 C CA . GLY A 1 95 ? 4.613 0.601 -6.974 1.00 92.12 95 GLY A CA 1
ATOM 729 C C . GLY A 1 95 ? 3.735 1.301 -5.929 1.00 92.12 95 GLY A C 1
ATOM 730 O O . GLY A 1 95 ? 3.754 0.942 -4.755 1.00 92.12 95 GLY A O 1
ATOM 731 N N . LYS A 1 96 ? 2.951 2.308 -6.335 1.00 96.44 96 LYS A N 1
ATOM 732 C CA . LYS A 1 96 ? 2.018 3.030 -5.440 1.00 96.44 96 LYS A CA 1
ATOM 733 C C . LYS A 1 96 ? 1.002 2.140 -4.753 1.00 96.44 96 LYS A C 1
ATOM 735 O O . LYS A 1 96 ? 0.749 2.314 -3.568 1.00 96.44 96 LYS A O 1
ATOM 740 N N . THR A 1 97 ? 0.459 1.183 -5.495 1.00 95.75 97 THR A N 1
ATOM 741 C CA . THR A 1 97 ? -0.583 0.278 -5.013 1.00 95.75 97 THR A CA 1
ATOM 742 C C . THR A 1 97 ? -0.169 -0.428 -3.725 1.00 95.75 97 THR A C 1
ATOM 744 O O . THR A 1 97 ? -0.973 -0.514 -2.806 1.00 95.75 97 THR A O 1
ATOM 747 N N . MET A 1 98 ? 1.108 -0.799 -3.591 1.00 95.00 98 MET A N 1
ATOM 748 C CA . MET A 1 98 ? 1.617 -1.500 -2.412 1.00 95.00 98 MET A CA 1
ATOM 749 C C . MET A 1 98 ? 1.467 -0.690 -1.114 1.00 95.00 98 MET A C 1
ATOM 751 O O . MET A 1 98 ? 1.151 -1.251 -0.068 1.00 95.00 98 MET A O 1
ATOM 755 N N . VAL A 1 99 ? 1.634 0.638 -1.169 1.00 95.69 99 VAL A N 1
ATOM 756 C CA . VAL A 1 99 ? 1.427 1.511 0.001 1.00 95.69 99 VAL A CA 1
ATOM 757 C C . VAL A 1 99 ? -0.037 1.462 0.440 1.00 95.69 99 VAL A C 1
ATOM 759 O O . VAL A 1 99 ? -0.320 1.281 1.623 1.00 95.69 99 VAL A O 1
ATOM 762 N N . ALA A 1 100 ? -0.973 1.572 -0.509 1.00 96.06 100 ALA A N 1
ATOM 763 C CA . ALA A 1 100 ? -2.402 1.467 -0.221 1.00 96.06 100 ALA A CA 1
ATOM 764 C C . ALA A 1 100 ? -2.783 0.072 0.307 1.00 96.06 100 ALA A C 1
ATOM 766 O O . ALA A 1 100 ? -3.516 -0.022 1.289 1.00 96.06 100 ALA A O 1
ATOM 767 N N . GLU A 1 101 ? -2.254 -0.999 -0.289 1.00 95.50 101 GLU A N 1
ATOM 768 C CA . GLU A 1 101 ? -2.492 -2.386 0.133 1.00 95.50 101 GLU A CA 1
ATOM 769 C C . GLU A 1 101 ? -2.052 -2.622 1.584 1.00 95.50 101 GLU A C 1
ATOM 771 O O . GLU A 1 101 ? -2.818 -3.177 2.373 1.00 95.50 101 GLU A O 1
ATOM 776 N N . ILE A 1 102 ? -0.868 -2.139 1.979 1.00 94.75 102 ILE A N 1
ATOM 777 C CA . ILE A 1 102 ? -0.376 -2.250 3.362 1.00 94.75 102 ILE A CA 1
ATOM 778 C C . ILE A 1 102 ? -1.285 -1.494 4.341 1.00 94.75 102 ILE A C 1
ATOM 780 O O . ILE A 1 102 ? -1.629 -2.030 5.397 1.00 94.75 102 ILE A O 1
ATOM 784 N N . LEU A 1 103 ? -1.717 -0.275 4.000 1.00 95.56 103 LEU A N 1
ATOM 785 C CA . LEU A 1 103 ? -2.619 0.516 4.850 1.00 95.56 103 LEU A CA 1
ATOM 786 C C . LEU A 1 103 ? -4.005 -0.127 4.989 1.00 95.56 103 LEU A C 1
ATOM 788 O O . LEU A 1 103 ? -4.581 -0.142 6.083 1.00 95.56 103 LEU A O 1
ATOM 792 N N . ILE A 1 104 ? -4.529 -0.696 3.901 1.00 96.19 104 ILE A N 1
ATOM 793 C CA . ILE A 1 104 ? -5.776 -1.466 3.901 1.00 96.19 104 ILE A CA 1
ATOM 794 C C . ILE A 1 104 ? -5.628 -2.691 4.806 1.00 96.19 104 ILE A C 1
ATOM 796 O O . ILE A 1 104 ? -6.462 -2.896 5.690 1.00 96.19 104 ILE A O 1
ATOM 800 N N . MET A 1 105 ? -4.551 -3.467 4.646 1.00 94.00 105 MET A N 1
ATOM 801 C CA . MET A 1 105 ? -4.295 -4.651 5.466 1.00 94.00 105 MET A CA 1
ATOM 802 C C . MET A 1 105 ? -4.186 -4.303 6.948 1.00 94.00 105 MET A C 1
ATOM 804 O O . MET A 1 105 ? -4.857 -4.939 7.757 1.00 94.00 105 MET A O 1
ATOM 808 N N . LYS A 1 106 ? -3.443 -3.255 7.322 1.00 92.44 106 LYS A N 1
ATOM 809 C CA . LYS A 1 106 ? -3.392 -2.792 8.717 1.00 92.44 106 LYS A CA 1
ATOM 810 C C . LYS A 1 106 ? -4.758 -2.368 9.246 1.00 92.44 106 LYS A C 1
ATOM 812 O O . LYS A 1 106 ? -5.141 -2.734 10.355 1.00 92.44 106 LYS A O 1
ATOM 817 N N . THR A 1 107 ? -5.545 -1.658 8.443 1.00 94.50 107 THR A N 1
ATOM 818 C CA . THR A 1 107 ? -6.893 -1.234 8.846 1.00 94.50 107 THR A CA 1
ATOM 819 C C . THR A 1 107 ? -7.817 -2.427 9.115 1.00 94.50 107 THR A C 1
ATOM 821 O O . THR A 1 107 ? -8.548 -2.435 10.109 1.00 94.50 107 THR A O 1
ATOM 824 N N . VAL A 1 108 ? -7.763 -3.458 8.272 1.00 95.38 108 VAL A N 1
ATOM 825 C CA . VAL A 1 108 ? -8.581 -4.668 8.433 1.00 95.38 108 VAL A CA 1
ATOM 826 C C . VAL A 1 108 ? -8.075 -5.538 9.586 1.00 95.38 108 VAL A C 1
ATOM 828 O O . VAL A 1 108 ? -8.868 -6.010 10.400 1.00 95.38 108 VAL A O 1
ATOM 831 N N . LEU A 1 109 ? -6.761 -5.744 9.686 1.00 92.06 109 LEU A N 1
ATOM 832 C CA . LEU A 1 109 ? -6.167 -6.687 10.633 1.00 92.06 109 LEU A CA 1
ATOM 833 C C . LEU A 1 109 ? -6.039 -6.113 12.045 1.00 92.06 109 LEU A C 1
ATOM 835 O O . LEU A 1 109 ? -6.396 -6.808 12.998 1.00 92.06 109 LEU A O 1
ATOM 839 N N . GLU A 1 110 ? -5.580 -4.871 12.185 1.00 92.06 110 GLU A N 1
ATOM 840 C CA . GLU A 1 110 ? -5.299 -4.244 13.483 1.00 92.06 110 GLU A CA 1
ATOM 841 C C . GLU A 1 110 ? -6.511 -3.471 14.000 1.00 92.06 110 GLU A C 1
ATOM 843 O O . GLU A 1 110 ? -6.920 -3.639 15.146 1.00 92.06 110 GLU A O 1
ATOM 848 N N . ARG A 1 111 ? -7.143 -2.661 13.140 1.00 91.88 111 ARG A N 1
ATOM 849 C CA . ARG A 1 111 ? -8.273 -1.801 13.541 1.00 91.88 111 ARG A CA 1
ATOM 850 C C . ARG A 1 111 ? -9.631 -2.496 13.431 1.00 91.88 111 ARG A C 1
ATOM 852 O O . ARG A 1 111 ? -10.626 -1.921 13.866 1.00 91.88 111 ARG A O 1
ATOM 859 N N . LYS A 1 112 ? -9.685 -3.698 12.840 1.00 94.19 112 LYS A N 1
ATOM 860 C CA . LYS A 1 112 ? -10.910 -4.490 12.605 1.00 94.19 112 LYS A CA 1
ATOM 861 C C . LYS A 1 112 ? -12.012 -3.699 11.887 1.00 94.19 112 LYS A C 1
ATOM 863 O O . LYS A 1 112 ? -13.199 -3.872 12.160 1.00 94.19 112 LYS A O 1
ATOM 868 N N . LYS A 1 113 ? -11.622 -2.820 10.958 1.00 95.56 113 LYS A N 1
ATOM 869 C CA . LYS A 1 113 ? -12.542 -2.012 10.143 1.00 95.56 113 LYS A CA 1
ATOM 870 C C . LYS A 1 113 ? -12.595 -2.528 8.711 1.00 95.56 113 LYS A C 1
ATOM 872 O O . LYS A 1 113 ? -11.635 -3.102 8.207 1.00 95.56 113 LYS A O 1
ATOM 877 N N . LYS A 1 114 ? -13.722 -2.291 8.040 1.00 96.25 114 LYS A N 1
ATOM 878 C CA . LYS A 1 114 ? -13.851 -2.540 6.600 1.00 96.25 114 LYS A CA 1
ATOM 879 C C . LYS A 1 114 ? -13.049 -1.491 5.825 1.00 96.25 114 LYS A C 1
ATOM 881 O O . LYS A 1 114 ? -12.960 -0.344 6.258 1.00 96.25 114 LYS A O 1
ATOM 886 N N . ALA A 1 115 ? -12.506 -1.889 4.681 1.00 96.56 115 ALA A N 1
ATOM 887 C CA . ALA A 1 115 ? -11.816 -1.009 3.747 1.00 96.56 115 ALA A CA 1
ATOM 888 C C . ALA A 1 115 ? -12.530 -1.029 2.392 1.00 96.56 115 ALA A C 1
ATOM 890 O O . ALA A 1 115 ? -13.101 -2.048 2.006 1.00 96.56 115 ALA A O 1
ATOM 891 N N . LEU A 1 116 ? -12.491 0.098 1.685 1.00 97.06 116 LEU A N 1
ATOM 892 C CA . LEU A 1 116 ? -13.031 0.246 0.338 1.00 97.06 116 LEU A CA 1
ATOM 893 C C . LEU A 1 116 ? -11.895 0.689 -0.581 1.00 97.06 116 LEU A C 1
ATOM 895 O O . LEU A 1 116 ? -11.242 1.693 -0.297 1.00 97.06 116 LEU A O 1
ATOM 899 N N . PHE A 1 117 ? -11.670 -0.046 -1.669 1.00 96.38 117 PHE A N 1
ATOM 900 C CA . PHE A 1 117 ? -10.718 0.342 -2.702 1.00 96.38 117 PHE A CA 1
ATOM 901 C C . PHE A 1 117 ? -11.489 0.760 -3.953 1.00 96.38 117 PHE A C 1
ATOM 903 O O . PHE A 1 117 ? -12.192 -0.048 -4.553 1.00 96.38 117 PHE A O 1
ATOM 910 N N . ILE A 1 118 ? -11.412 2.047 -4.288 1.00 96.44 118 ILE A N 1
ATOM 911 C CA . ILE A 1 118 ? -12.182 2.654 -5.376 1.00 96.44 118 ILE A CA 1
ATOM 912 C C . ILE A 1 118 ? -11.304 2.693 -6.625 1.00 96.44 118 ILE A C 1
ATOM 914 O O . ILE A 1 118 ? -10.208 3.255 -6.596 1.00 96.44 118 ILE A O 1
ATOM 918 N N . LEU A 1 119 ? -11.799 2.111 -7.715 1.00 96.06 119 LEU A N 1
ATOM 919 C CA . LEU A 1 119 ? -11.165 2.116 -9.031 1.00 96.06 119 LEU A CA 1
ATOM 920 C C . LEU A 1 119 ? -12.041 2.911 -10.014 1.00 96.06 119 LEU A C 1
ATOM 922 O O . LEU A 1 119 ? -13.260 2.942 -9.845 1.00 96.06 119 LEU A O 1
ATOM 926 N N . PRO A 1 120 ? -11.448 3.580 -11.017 1.00 94.25 120 PRO A N 1
ATOM 927 C CA . PRO A 1 120 ? -12.193 4.458 -11.922 1.00 94.25 120 PRO A CA 1
ATOM 928 C C . PRO A 1 120 ? -13.096 3.713 -12.914 1.00 94.25 120 PRO A C 1
ATOM 930 O O . PRO A 1 120 ? -14.073 4.286 -13.386 1.00 94.25 120 PRO A O 1
ATOM 933 N N . PHE A 1 121 ? -12.775 2.460 -13.236 1.00 93.38 121 PHE A N 1
ATOM 934 C CA . PHE A 1 121 ? -13.475 1.668 -14.244 1.00 93.38 121 PHE A CA 1
ATOM 935 C C . PHE A 1 121 ? -13.697 0.239 -13.744 1.00 93.38 121 PHE A C 1
ATOM 937 O O . PHE A 1 121 ? -12.983 -0.219 -12.846 1.00 93.38 121 PHE A O 1
ATOM 944 N N . VAL A 1 122 ? -14.703 -0.415 -14.330 1.00 82.81 122 VAL A N 1
ATOM 945 C CA . VAL A 1 122 ? -15.007 -1.844 -14.161 1.00 82.81 122 VAL A CA 1
ATOM 946 C C . VAL A 1 122 ? -14.172 -2.706 -15.095 1.00 82.81 122 VAL A C 1
ATOM 948 O O . VAL A 1 122 ? -13.870 -2.231 -16.213 1.00 82.81 122 VAL A O 1
#

Radius of gyration: 20.88 Å; chains: 1; bounding box: 61×55×32 Å